Protein AF-A0A2V9BBE5-F1 (afdb_monomer_lite)

pLDDT: mean 94.13, std 7.38, range [54.16, 98.44]

Secondary structure (DSSP, 8-state):
----TTHHHHHHHHHHHTTS-S----SSTT----TTHHHHHHHHHHH-GGG--HHHHHHHHHHHT-

Radius of gyration: 13.2 Å; chains: 1; bounding box: 20×33×34 Å

Foldseek 3Di:
DPPCQQVQLLVVVLCCVLVVDVHSADPPNPRHHDVCSVVVSVVCCVVCVVVDPSVVSNVCVVVVVD

Sequence (66 aa):
SHHFRGCIPGIHEILRRQGLLEGRWCLDPREDLSPGQAEEIDRVCRLYPHLQDDEFVHAHLDEWLR

Structure (mmCIF, N/CA/C/O backbone):
data_AF-A0A2V9BBE5-F1
#
_entry.id   AF-A0A2V9BBE5-F1
#
loop_
_atom_site.group_PDB
_atom_site.id
_atom_site.type_symbol
_atom_site.label_atom_id
_atom_site.label_alt_id
_atom_site.label_comp_id
_atom_site.label_asym_id
_atom_site.label_entity_id
_atom_site.label_seq_id
_atom_site.pdbx_PDB_ins_code
_atom_site.Cartn_x
_atom_site.Cartn_y
_atom_site.Cartn_z
_atom_site.occupancy
_atom_site.B_iso_or_equiv
_atom_site.auth_seq_id
_atom_site.auth_comp_id
_atom_site.auth_asym_id
_atom_site.auth_atom_id
_atom_site.pdbx_PDB_model_num
ATOM 1 N N . SER A 1 1 ? 1.052 11.352 21.498 1.00 54.16 1 SER A N 1
ATOM 2 C CA . SER A 1 1 ? 0.341 10.497 20.525 1.00 54.16 1 SER A CA 1
ATOM 3 C C . SER A 1 1 ? 0.810 10.910 19.144 1.00 54.16 1 SER A C 1
ATOM 5 O O . SER A 1 1 ? 0.770 12.098 18.866 1.00 54.16 1 SER A O 1
ATOM 7 N N . HIS A 1 2 ? 1.327 9.995 18.324 1.00 60.72 2 HIS A N 1
ATOM 8 C CA . HIS A 1 2 ? 2.006 10.351 17.069 1.00 60.72 2 HIS A CA 1
ATOM 9 C C . HIS A 1 2 ? 1.093 10.401 15.816 1.00 60.72 2 HIS A C 1
ATOM 11 O O . HIS A 1 2 ? 1.599 10.385 14.707 1.00 60.72 2 HIS A O 1
ATOM 17 N N . HIS A 1 3 ? -0.239 10.489 15.956 1.00 74.12 3 HIS A N 1
ATOM 18 C CA . HIS A 1 3 ? -1.200 10.699 14.845 1.00 74.12 3 HIS A CA 1
ATOM 19 C C . HIS A 1 3 ? -1.074 9.767 13.614 1.00 74.12 3 HIS A C 1
ATOM 21 O O . HIS A 1 3 ? -1.548 10.108 12.537 1.00 74.12 3 HIS A O 1
ATOM 27 N N . PHE A 1 4 ? -0.530 8.558 13.763 1.00 84.88 4 PHE A N 1
ATOM 28 C CA . PHE A 1 4 ? -0.345 7.600 12.659 1.00 84.88 4 PHE A CA 1
ATOM 29 C C . PHE A 1 4 ? -1.611 6.826 12.251 1.00 84.88 4 PHE A C 1
ATOM 31 O O . PHE A 1 4 ? -1.515 5.738 11.681 1.00 84.88 4 PHE A O 1
ATOM 38 N N . ARG A 1 5 ? -2.808 7.350 12.545 1.00 89.62 5 ARG A N 1
ATOM 39 C CA . ARG A 1 5 ? -4.054 6.682 12.151 1.00 89.62 5 ARG A CA 1
ATOM 40 C C . ARG A 1 5 ? -4.080 6.536 10.631 1.00 89.62 5 ARG A C 1
ATOM 42 O O . ARG A 1 5 ? -3.882 7.512 9.911 1.00 89.62 5 ARG A O 1
ATOM 49 N N . GLY A 1 6 ? -4.357 5.328 10.161 1.00 93.00 6 GLY A N 1
ATOM 50 C CA . GLY A 1 6 ? -4.453 5.051 8.735 1.00 93.00 6 GLY A CA 1
ATOM 51 C C . GLY A 1 6 ? -3.118 4.711 8.065 1.00 93.00 6 GLY A C 1
ATOM 52 O O . GLY A 1 6 ? -3.110 4.394 6.882 1.00 93.00 6 GLY A O 1
ATOM 53 N N . CYS A 1 7 ? -1.989 4.734 8.785 1.00 95.00 7 CYS A N 1
ATOM 54 C CA . CYS A 1 7 ? -0.679 4.410 8.209 1.00 95.00 7 CYS A CA 1
ATOM 55 C C . CYS A 1 7 ? -0.624 2.959 7.699 1.00 95.00 7 CYS A C 1
ATOM 57 O O . CYS A 1 7 ? -0.345 2.728 6.525 1.00 95.00 7 CYS A O 1
ATOM 59 N N . ILE A 1 8 ? -0.984 1.993 8.552 1.00 95.69 8 ILE A N 1
ATOM 60 C CA . ILE A 1 8 ? -1.009 0.564 8.203 1.00 95.69 8 ILE A CA 1
ATOM 61 C C . ILE A 1 8 ? -2.023 0.266 7.084 1.00 95.69 8 ILE A C 1
ATOM 63 O O . ILE A 1 8 ? -1.605 -0.235 6.040 1.00 95.69 8 ILE A O 1
ATOM 67 N N . PRO A 1 9 ? -3.322 0.617 7.207 1.00 97.19 9 PRO A N 1
ATOM 68 C CA . PRO A 1 9 ? -4.279 0.351 6.131 1.00 97.19 9 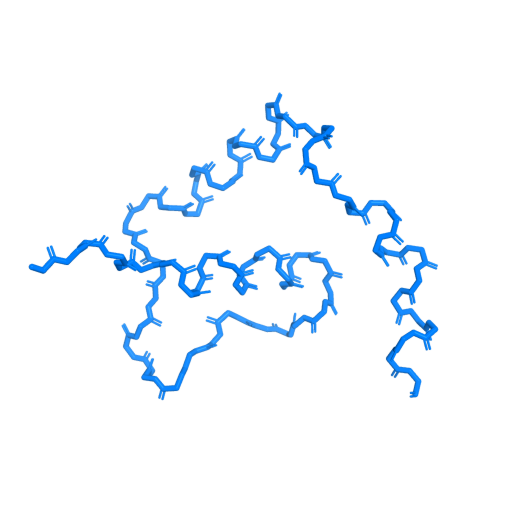PRO A CA 1
ATOM 69 C C . PRO A 1 9 ? -3.983 1.162 4.860 1.00 97.19 9 PRO A C 1
ATOM 71 O O . PRO A 1 9 ? -4.391 0.748 3.781 1.00 97.19 9 PRO A O 1
ATOM 74 N N . GLY A 1 10 ? -3.250 2.278 4.956 1.00 97.00 10 GLY A N 1
ATOM 75 C CA . GLY A 1 10 ? -2.738 3.029 3.807 1.00 97.00 10 GLY A CA 1
ATOM 76 C C . GLY A 1 10 ? -1.676 2.259 3.026 1.00 97.00 10 GLY A C 1
ATOM 77 O O . GLY A 1 10 ? -1.754 2.186 1.804 1.00 97.00 10 GLY A O 1
ATOM 78 N N . ILE A 1 11 ? -0.728 1.626 3.723 1.00 96.25 11 ILE A N 1
ATOM 79 C CA . ILE A 1 11 ? 0.246 0.717 3.099 1.00 96.25 11 ILE A CA 1
ATOM 80 C C . ILE A 1 11 ? -0.479 -0.490 2.501 1.00 96.25 11 ILE A C 1
ATOM 82 O O . ILE A 1 11 ? -0.233 -0.844 1.349 1.00 96.25 11 ILE A O 1
ATOM 86 N N . HIS A 1 12 ? -1.409 -1.094 3.248 1.00 97.75 12 HIS A N 1
ATOM 87 C CA . HIS A 1 12 ? -2.169 -2.230 2.735 1.00 97.75 12 HIS A CA 1
ATOM 88 C C . HIS A 1 12 ? -3.000 -1.863 1.499 1.00 97.75 12 HIS A C 1
ATOM 90 O O . HIS A 1 12 ? -3.161 -2.700 0.622 1.00 97.75 12 HIS A O 1
ATOM 96 N N . GLU A 1 13 ? -3.501 -0.630 1.388 1.00 97.75 13 GLU A N 1
ATOM 97 C CA . GLU A 1 13 ? -4.221 -0.176 0.195 1.00 97.75 13 GLU A CA 1
ATOM 98 C C . GLU A 1 13 ? -3.326 -0.149 -1.052 1.00 97.75 13 GLU A C 1
ATOM 100 O O . GLU A 1 13 ? -3.776 -0.567 -2.117 1.00 97.75 13 GLU A O 1
ATOM 105 N N . ILE A 1 14 ? -2.058 0.263 -0.935 1.00 97.00 14 ILE A N 1
ATOM 106 C CA . ILE A 1 14 ? -1.096 0.182 -2.048 1.00 97.00 14 ILE A CA 1
ATOM 107 C C . ILE A 1 14 ? -0.808 -1.277 -2.408 1.00 97.00 14 ILE A C 1
ATOM 109 O O . ILE A 1 14 ? -0.943 -1.659 -3.568 1.00 97.00 14 ILE A O 1
ATOM 113 N N . LEU A 1 15 ? -0.500 -2.118 -1.417 1.00 96.88 15 LEU A N 1
ATOM 114 C CA . LEU A 1 15 ? -0.240 -3.544 -1.646 1.00 96.88 15 LEU A CA 1
ATOM 115 C C . LEU A 1 15 ? -1.450 -4.258 -2.265 1.00 96.88 15 LEU A C 1
ATOM 117 O O . LEU A 1 15 ? -1.292 -5.138 -3.108 1.00 96.88 15 LEU A O 1
ATOM 121 N N . ARG A 1 16 ? -2.668 -3.851 -1.890 1.00 96.88 16 ARG A N 1
ATOM 122 C CA . ARG A 1 16 ? -3.912 -4.352 -2.477 1.00 96.88 16 ARG A CA 1
ATOM 123 C C . ARG A 1 16 ? -4.054 -3.954 -3.943 1.00 96.88 16 ARG A C 1
ATOM 125 O O . ARG A 1 16 ? -4.442 -4.780 -4.762 1.00 96.88 16 ARG A O 1
ATOM 132 N N . ARG A 1 17 ? -3.744 -2.703 -4.294 1.00 95.62 17 ARG A N 1
ATOM 133 C CA . ARG A 1 17 ? -3.748 -2.234 -5.694 1.00 95.62 17 ARG A CA 1
ATOM 134 C C . ARG A 1 17 ? -2.723 -2.970 -6.548 1.00 95.62 17 ARG A C 1
ATOM 136 O O . ARG A 1 17 ? -3.004 -3.233 -7.708 1.00 95.62 17 ARG A O 1
ATOM 143 N N . GLN A 1 18 ? -1.594 -3.330 -5.947 1.00 96.25 18 GLN A N 1
ATOM 144 C CA . GLN A 1 18 ? -0.537 -4.126 -6.560 1.00 96.25 18 GLN A CA 1
ATOM 145 C C . GLN A 1 18 ? -0.839 -5.629 -6.598 1.00 96.25 18 GLN A C 1
ATOM 147 O O . GLN A 1 18 ? -0.005 -6.388 -7.066 1.00 96.25 18 GLN A O 1
ATOM 152 N N . GLY A 1 19 ? -1.974 -6.098 -6.070 1.00 96.06 19 GLY A N 1
ATOM 153 C CA . GLY A 1 19 ? -2.318 -7.524 -6.053 1.00 96.06 19 GLY A CA 1
ATOM 154 C C . GLY A 1 19 ? -1.529 -8.379 -5.052 1.00 96.06 19 GLY A C 1
ATOM 155 O O . GLY A 1 19 ? -1.693 -9.594 -5.040 1.00 96.06 19 GLY A O 1
ATOM 156 N N . LEU A 1 20 ? -0.708 -7.772 -4.188 1.00 96.81 20 LEU A N 1
ATOM 157 C CA . LEU A 1 20 ? 0.034 -8.467 -3.127 1.00 96.81 20 LEU A CA 1
ATOM 158 C C . LEU A 1 20 ? -0.839 -8.788 -1.906 1.00 96.81 20 LEU A C 1
ATOM 160 O O . LEU A 1 20 ? -0.510 -9.680 -1.129 1.00 96.81 20 LEU A O 1
ATOM 164 N N . LEU A 1 21 ? -1.941 -8.055 -1.723 1.00 96.75 21 LEU A N 1
ATOM 165 C CA . LEU A 1 21 ? -2.958 -8.317 -0.704 1.00 96.75 21 LEU A CA 1
ATOM 166 C C . LEU A 1 21 ? -4.355 -8.335 -1.333 1.00 96.75 21 LEU A C 1
ATOM 168 O O . LEU A 1 21 ? -4.661 -7.550 -2.224 1.00 96.75 21 LEU A O 1
ATOM 172 N N . GLU A 1 22 ? -5.251 -9.168 -0.812 1.00 95.62 22 GLU A N 1
ATOM 173 C CA . GLU A 1 22 ? -6.654 -9.199 -1.259 1.00 95.62 22 GLU A CA 1
ATOM 174 C C . GLU A 1 22 ? -7.483 -8.035 -0.689 1.00 95.62 22 GLU A C 1
A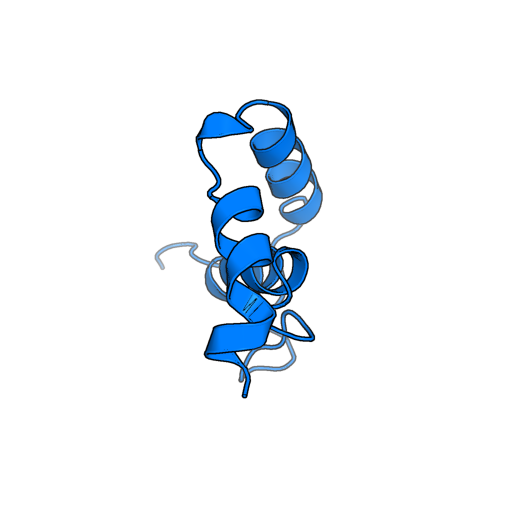T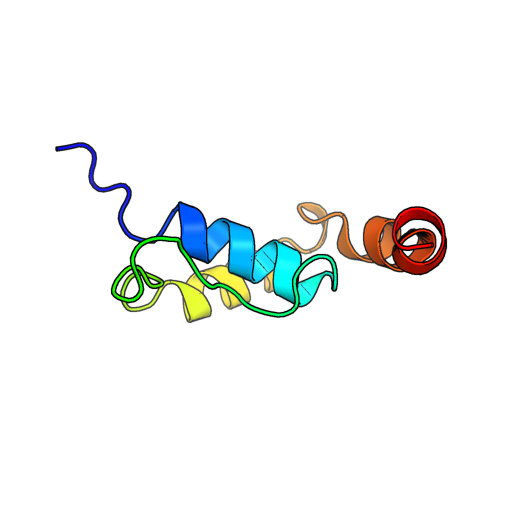OM 176 O O . GLU A 1 22 ? -8.507 -7.633 -1.244 1.00 95.62 22 GLU A O 1
ATOM 181 N N . GLY A 1 23 ? -7.031 -7.458 0.425 1.00 96.00 23 GLY A N 1
ATOM 182 C CA . GLY A 1 23 ? -7.738 -6.407 1.137 1.00 96.00 23 GLY A CA 1
ATOM 183 C C . GLY A 1 23 ? -6.821 -5.611 2.053 1.00 96.00 23 GLY A C 1
ATOM 184 O O . GLY A 1 23 ? -5.677 -5.972 2.308 1.00 96.00 23 GLY A O 1
ATOM 185 N N . ARG A 1 24 ? -7.356 -4.510 2.578 1.00 96.06 24 ARG A N 1
ATOM 186 C CA . ARG A 1 24 ? -6.638 -3.582 3.466 1.00 96.06 24 ARG A CA 1
ATOM 187 C C . ARG A 1 24 ? -6.890 -3.837 4.956 1.00 96.06 24 ARG A C 1
ATOM 189 O O . ARG A 1 24 ? -6.862 -2.914 5.767 1.00 96.06 24 ARG A O 1
ATOM 196 N N . TRP A 1 25 ? -7.198 -5.086 5.303 1.00 95.75 25 TRP A N 1
ATOM 197 C CA . TRP A 1 25 ? -7.580 -5.490 6.655 1.00 95.75 25 TRP A CA 1
ATOM 198 C C . TRP A 1 25 ? -6.415 -5.364 7.636 1.00 95.75 25 TRP A C 1
ATOM 200 O O . TRP A 1 25 ? -5.256 -5.559 7.275 1.00 95.75 25 TRP A O 1
ATOM 210 N N . CYS A 1 26 ? -6.741 -5.042 8.882 1.00 95.50 26 CYS A N 1
ATOM 211 C CA . CYS A 1 26 ? -5.800 -4.938 9.990 1.00 95.50 26 CYS A CA 1
ATOM 212 C C . CYS A 1 26 ? -6.222 -5.898 11.112 1.00 95.50 26 CYS A C 1
ATOM 214 O O . CYS A 1 26 ? -7.348 -6.396 11.121 1.00 95.50 26 CYS A O 1
ATOM 216 N N . LEU A 1 27 ? -5.322 -6.156 12.069 1.00 94.75 27 LEU A N 1
ATOM 217 C CA . LEU A 1 27 ? -5.625 -7.016 13.221 1.00 94.75 27 LEU A CA 1
ATOM 218 C C . LEU A 1 27 ? -6.748 -6.444 14.099 1.00 94.75 27 LEU A C 1
ATOM 220 O O . LEU A 1 27 ? -7.560 -7.212 14.607 1.00 94.75 27 LEU A O 1
ATOM 224 N N . ASP A 1 28 ? -6.810 -5.116 14.271 1.00 93.50 28 ASP A N 1
ATOM 225 C CA . ASP A 1 28 ? -8.003 -4.450 14.805 1.00 93.50 28 ASP A CA 1
ATOM 226 C C . ASP A 1 28 ? -8.991 -4.215 13.647 1.00 93.50 28 ASP A C 1
ATOM 228 O O . ASP A 1 28 ? -8.688 -3.424 12.751 1.00 93.50 28 ASP A O 1
ATOM 232 N N . PRO A 1 29 ? -10.189 -4.829 13.659 1.00 92.56 29 PRO A N 1
ATOM 233 C CA . PRO A 1 29 ? -11.183 -4.652 12.598 1.00 92.56 29 PRO A CA 1
ATOM 234 C C . PRO A 1 29 ? -11.719 -3.220 12.467 1.00 92.56 29 PRO A C 1
ATOM 236 O O . PRO A 1 29 ? -12.417 -2.909 11.507 1.00 92.56 29 PRO A O 1
ATOM 239 N N . ARG A 1 30 ? -11.461 -2.359 13.457 1.00 92.19 30 ARG A N 1
ATOM 240 C CA . ARG A 1 30 ? -11.860 -0.944 13.451 1.00 92.19 30 ARG A CA 1
ATOM 241 C C . ARG A 1 30 ? -10.782 -0.039 12.869 1.00 92.19 30 ARG A C 1
ATOM 243 O O . ARG A 1 30 ? -11.032 1.154 12.687 1.00 92.19 30 ARG A O 1
ATOM 250 N N . GLU A 1 31 ? -9.579 -0.565 12.655 1.00 94.31 31 GLU A N 1
ATOM 251 C CA . GLU A 1 31 ? -8.509 0.180 12.014 1.00 94.31 31 GLU A CA 1
ATOM 252 C C . GLU A 1 31 ? -8.754 0.239 10.507 1.00 94.31 31 GLU A C 1
ATOM 254 O O . GLU A 1 31 ? -8.904 -0.769 9.821 1.00 94.31 31 GLU A O 1
ATOM 259 N N . ASP A 1 32 ? -8.831 1.467 10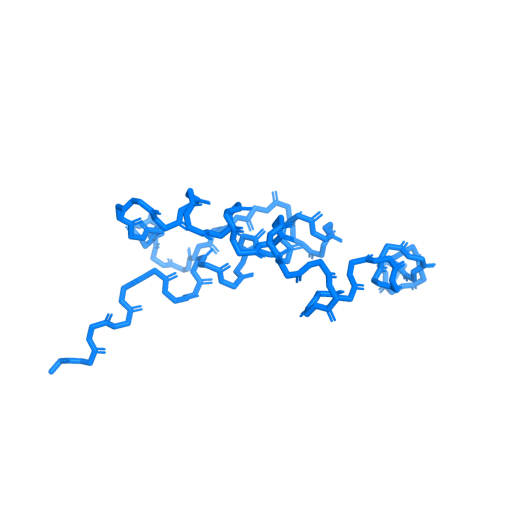.011 1.00 95.56 32 ASP A N 1
ATOM 260 C CA . ASP A 1 32 ? -9.186 1.793 8.641 1.00 95.56 32 ASP A CA 1
ATOM 261 C C . ASP A 1 32 ? -8.391 3.049 8.227 1.00 95.56 32 ASP A C 1
ATOM 263 O O . ASP A 1 32 ? -7.783 3.729 9.067 1.00 95.56 32 ASP A O 1
ATOM 267 N N . LEU A 1 33 ? -8.378 3.349 6.932 1.00 96.81 33 LEU A N 1
ATOM 268 C CA . LEU A 1 33 ? -7.924 4.611 6.377 1.00 96.81 33 LEU A CA 1
ATOM 269 C C . LEU A 1 33 ? -8.506 5.788 7.166 1.00 96.81 33 LEU A C 1
ATOM 271 O O . LEU A 1 33 ? -9.649 5.789 7.637 1.00 96.81 33 LEU A O 1
ATOM 275 N N . SER A 1 34 ? -7.690 6.822 7.308 1.00 95.62 34 SER A N 1
ATOM 276 C CA . SER A 1 34 ? -8.168 8.099 7.813 1.00 95.62 34 SER A CA 1
ATOM 277 C C . SER A 1 34 ? -9.146 8.729 6.809 1.00 95.62 34 SER A C 1
ATOM 279 O O . SER A 1 34 ? -9.036 8.481 5.605 1.00 95.62 34 SER A O 1
ATOM 281 N N . PRO A 1 35 ? -10.098 9.564 7.268 1.00 95.56 35 PRO A N 1
ATOM 282 C CA . PRO A 1 35 ? -10.988 10.290 6.365 1.00 95.56 35 PRO A CA 1
ATOM 283 C C . PRO A 1 35 ? -10.198 11.052 5.288 1.00 95.56 35 PRO A C 1
ATOM 285 O O . PRO A 1 35 ? -9.268 11.784 5.624 1.00 95.56 35 PRO A O 1
ATOM 288 N N . GLY A 1 36 ? -10.553 10.872 4.013 1.00 96.62 36 GLY A N 1
ATOM 289 C CA . GLY A 1 36 ? -9.887 11.514 2.870 1.00 96.62 36 GLY A CA 1
ATOM 290 C C . GLY A 1 36 ? -8.590 10.843 2.392 1.00 96.62 36 GLY A C 1
ATOM 291 O O . GLY A 1 36 ? -7.999 11.271 1.403 1.00 96.62 36 GLY A O 1
ATOM 292 N N . GLN A 1 37 ? -8.094 9.817 3.091 1.00 96.94 37 GLN A N 1
ATOM 293 C CA . GLN A 1 37 ? -6.796 9.221 2.769 1.00 96.94 37 GLN A CA 1
ATOM 294 C C . GLN A 1 37 ? -6.826 8.421 1.459 1.00 96.94 37 GLN A C 1
ATOM 296 O O . GLN A 1 37 ? -5.821 8.397 0.755 1.00 96.94 37 GLN A O 1
ATOM 301 N N . ALA A 1 38 ? -7.953 7.791 1.113 1.00 97.19 38 ALA A N 1
ATOM 302 C CA . ALA A 1 38 ? -8.094 7.065 -0.151 1.00 97.19 38 ALA A CA 1
ATOM 303 C C . ALA A 1 38 ? -7.955 8.015 -1.352 1.00 97.19 38 ALA A C 1
ATOM 305 O O . ALA A 1 38 ? -7.203 7.739 -2.285 1.00 97.19 38 ALA A O 1
ATOM 306 N N . GLU A 1 39 ? -8.611 9.171 -1.280 1.00 98.44 39 GLU A N 1
ATOM 307 C CA . GLU A 1 39 ? -8.572 10.211 -2.303 1.00 98.44 39 GLU A CA 1
ATOM 308 C C . GLU A 1 39 ? -7.175 10.829 -2.429 1.00 98.44 39 GLU A C 1
ATOM 310 O O . GLU A 1 39 ? -6.714 11.118 -3.535 1.00 98.44 39 GLU A O 1
ATOM 315 N N . GLU A 1 40 ? -6.469 11.002 -1.309 1.00 97.75 40 GLU A N 1
ATOM 316 C CA . GLU A 1 40 ? -5.085 11.478 -1.324 1.00 97.75 40 GLU A CA 1
ATOM 317 C C . GLU A 1 40 ? -4.116 10.442 -1.901 1.00 97.75 40 GLU A C 1
ATOM 319 O O . GLU A 1 40 ? -3.222 10.819 -2.662 1.00 97.75 40 GLU A O 1
ATOM 324 N N . ILE A 1 41 ? -4.316 9.150 -1.619 1.00 96.81 41 ILE A N 1
ATOM 325 C CA . ILE A 1 41 ? -3.565 8.065 -2.266 1.00 96.81 41 ILE A CA 1
ATOM 326 C C . ILE A 1 41 ? -3.790 8.119 -3.785 1.00 96.81 41 ILE A C 1
ATOM 328 O O . ILE A 1 41 ? -2.820 8.177 -4.541 1.00 96.81 41 ILE A O 1
ATOM 332 N N . ASP A 1 42 ? -5.044 8.203 -4.241 1.00 97.56 42 ASP A N 1
ATOM 333 C CA . ASP A 1 42 ? -5.378 8.327 -5.668 1.00 97.56 42 ASP A CA 1
ATOM 334 C C . ASP A 1 42 ? -4.716 9.548 -6.313 1.00 97.56 42 ASP A C 1
ATOM 336 O O . ASP A 1 42 ? -4.168 9.478 -7.419 1.00 97.56 42 ASP A O 1
ATOM 340 N N . ARG A 1 43 ? -4.752 10.691 -5.619 1.00 98.19 43 ARG A N 1
ATOM 341 C CA . ARG A 1 43 ? -4.145 11.934 -6.088 1.00 98.19 43 ARG A CA 1
ATOM 342 C C . ARG A 1 43 ? -2.634 11.781 -6.248 1.00 98.19 43 ARG A C 1
ATOM 344 O O . ARG A 1 43 ? -2.109 12.208 -7.275 1.00 98.19 43 ARG A O 1
ATOM 351 N N . VAL A 1 44 ? -1.947 11.202 -5.264 1.00 96.94 44 VAL A N 1
ATOM 352 C CA . VAL A 1 44 ? -0.486 11.039 -5.275 1.00 96.94 44 VAL A CA 1
ATOM 353 C C . VAL A 1 44 ? -0.051 10.040 -6.345 1.00 96.94 44 VAL A C 1
ATOM 355 O O . VAL A 1 44 ? 0.797 10.401 -7.157 1.00 96.94 44 VAL A O 1
ATOM 358 N N . CYS A 1 45 ? -0.672 8.858 -6.429 1.00 96.44 45 CYS A N 1
ATOM 359 C CA . CYS A 1 45 ? -0.363 7.866 -7.468 1.00 96.44 45 CYS A CA 1
ATOM 360 C C . CYS A 1 45 ? -0.530 8.449 -8.881 1.00 96.44 45 CYS A C 1
ATOM 362 O O . CYS A 1 45 ? 0.300 8.225 -9.758 1.00 96.44 45 CYS A O 1
ATOM 364 N N . ARG A 1 46 ? -1.568 9.269 -9.100 1.00 96.38 46 ARG A N 1
ATOM 365 C CA . ARG A 1 46 ? -1.805 9.927 -10.393 1.00 96.38 46 ARG A CA 1
ATOM 366 C C . ARG A 1 46 ? -0.812 11.051 -10.696 1.00 96.38 46 ARG A C 1
ATOM 368 O O . ARG A 1 46 ? -0.431 11.220 -11.850 1.00 96.38 46 ARG A O 1
ATOM 375 N N . LEU A 1 47 ? -0.456 11.871 -9.706 1.00 98.00 47 LEU A N 1
ATOM 376 C CA . LEU A 1 47 ? 0.442 13.018 -9.910 1.00 98.00 47 LEU A CA 1
ATOM 377 C C . LEU A 1 47 ? 1.913 12.608 -9.993 1.00 98.00 47 LEU A C 1
ATOM 379 O O . LEU A 1 47 ? 2.699 13.288 -10.651 1.00 98.00 47 LEU A O 1
ATOM 383 N N . TYR A 1 48 ? 2.279 11.506 -9.342 1.00 96.69 48 TYR A N 1
ATOM 384 C CA . TYR A 1 48 ? 3.653 11.033 -9.240 1.00 96.69 48 TYR A CA 1
ATOM 385 C C . TYR A 1 48 ? 3.760 9.547 -9.619 1.00 96.69 48 TYR A C 1
ATOM 387 O O . TYR A 1 48 ? 4.220 8.742 -8.810 1.00 96.69 48 TYR A O 1
ATOM 395 N N . PRO A 1 49 ? 3.387 9.158 -10.855 1.00 93.94 49 PRO A N 1
ATOM 396 C CA . PRO A 1 49 ? 3.397 7.753 -11.275 1.00 93.94 49 PRO A CA 1
ATOM 397 C C . PRO A 1 49 ? 4.800 7.126 -11.260 1.00 93.94 49 PRO A C 1
ATOM 399 O O . PRO A 1 49 ? 4.929 5.914 -11.201 1.00 93.94 49 PRO A O 1
ATOM 402 N N . HIS A 1 50 ? 5.854 7.946 -11.278 1.00 94.50 50 HIS A N 1
ATOM 403 C CA . HIS A 1 50 ? 7.254 7.520 -11.201 1.00 94.50 50 HIS A CA 1
ATOM 404 C C . HIS A 1 50 ? 7.741 7.221 -9.770 1.00 94.50 50 HIS A C 1
ATOM 406 O O . HIS A 1 50 ? 8.899 6.859 -9.599 1.00 94.50 50 HIS A O 1
ATOM 412 N N . LEU A 1 51 ? 6.909 7.439 -8.743 1.00 94.56 51 LEU A N 1
ATOM 413 C CA . LEU A 1 51 ? 7.232 7.111 -7.347 1.00 94.56 51 LEU A CA 1
ATOM 414 C C . LEU A 1 51 ? 6.659 5.759 -6.901 1.00 94.56 51 LEU A C 1
ATOM 416 O O . LEU A 1 51 ? 6.824 5.389 -5.741 1.00 94.56 51 LEU A O 1
ATOM 420 N N . GLN A 1 52 ? 5.973 5.047 -7.793 1.00 91.50 52 GLN A N 1
ATOM 421 C CA . GLN A 1 52 ? 5.449 3.710 -7.542 1.00 91.50 52 GLN A CA 1
ATOM 422 C C . GLN A 1 52 ? 6.046 2.716 -8.538 1.00 91.50 52 GLN A C 1
ATOM 424 O O . GLN A 1 52 ? 6.221 3.033 -9.712 1.00 91.50 52 GLN A O 1
ATOM 429 N N . ASP A 1 53 ? 6.303 1.499 -8.066 1.00 94.19 53 ASP A N 1
ATOM 430 C CA . ASP A 1 53 ? 6.910 0.419 -8.850 1.00 94.19 53 ASP A CA 1
ATOM 431 C C . ASP A 1 53 ? 5.856 -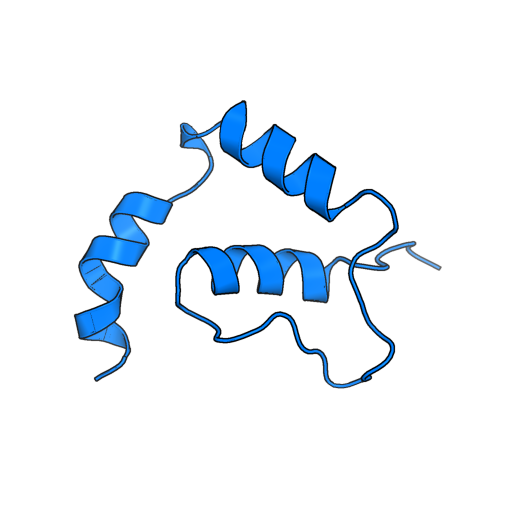0.558 -9.402 1.00 94.19 53 ASP A C 1
ATOM 433 O O . ASP A 1 53 ? 6.134 -1.738 -9.610 1.00 94.19 53 ASP A O 1
ATOM 437 N N . ASP A 1 54 ? 4.622 -0.090 -9.623 1.00 94.00 54 ASP A N 1
ATOM 438 C CA . ASP A 1 54 ? 3.476 -0.944 -9.962 1.00 94.00 54 ASP A CA 1
ATOM 439 C C . ASP A 1 54 ? 3.730 -1.822 -11.194 1.00 94.00 54 ASP A C 1
ATOM 441 O O . ASP A 1 54 ? 3.373 -2.996 -11.189 1.00 94.00 54 ASP A O 1
ATOM 445 N N . GLU A 1 55 ? 4.358 -1.295 -12.250 1.00 94.69 55 GLU A N 1
ATOM 446 C CA . GLU A 1 55 ? 4.676 -2.086 -13.450 1.00 94.69 55 GLU A CA 1
ATOM 447 C C . GLU A 1 55 ? 5.656 -3.226 -13.142 1.00 94.69 55 GLU A C 1
ATOM 449 O O . GLU A 1 55 ? 5.471 -4.352 -13.608 1.00 94.69 55 GLU A O 1
ATOM 454 N N . PHE A 1 56 ? 6.675 -2.950 -1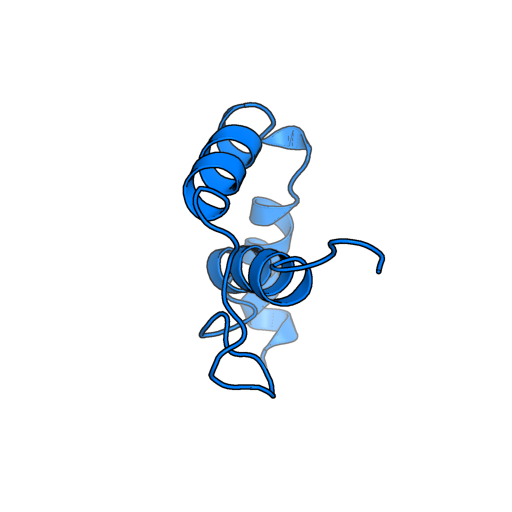2.323 1.00 96.62 56 PHE A N 1
ATOM 455 C CA . PHE A 1 56 ? 7.655 -3.948 -11.909 1.00 96.62 56 PHE A CA 1
ATOM 456 C C . PHE A 1 56 ? 7.009 -5.020 -11.032 1.00 96.62 56 PHE A C 1
ATOM 458 O O . PHE A 1 56 ? 7.227 -6.207 -11.267 1.00 96.62 56 PHE A O 1
ATOM 465 N N . VAL A 1 57 ? 6.195 -4.615 -10.054 1.00 97.19 57 VAL A N 1
ATOM 466 C CA . VAL A 1 57 ? 5.493 -5.546 -9.165 1.00 97.19 57 VAL A CA 1
ATOM 467 C C . VAL A 1 57 ? 4.572 -6.450 -9.976 1.00 97.19 57 VAL A C 1
ATOM 469 O O . VAL A 1 57 ? 4.728 -7.668 -9.914 1.00 97.19 57 VAL A O 1
ATOM 472 N N . HIS A 1 58 ? 3.692 -5.885 -10.810 1.00 95.69 58 HIS A N 1
ATOM 473 C CA . HIS A 1 58 ? 2.762 -6.669 -11.628 1.00 95.69 58 HIS A CA 1
ATOM 474 C C . HIS A 1 58 ? 3.467 -7.679 -12.542 1.00 95.69 58 HIS A C 1
ATOM 476 O O . HIS A 1 58 ? 2.955 -8.780 -12.727 1.00 95.69 58 HIS A O 1
ATOM 482 N N . ALA A 1 59 ? 4.645 -7.346 -13.080 1.00 97.62 59 ALA A N 1
ATOM 483 C CA . ALA A 1 59 ? 5.408 -8.254 -13.937 1.00 97.62 59 ALA A CA 1
ATOM 484 C C . ALA A 1 59 ? 5.943 -9.507 -13.212 1.00 97.62 59 ALA A C 1
ATOM 486 O O . ALA A 1 59 ? 6.251 -10.493 -13.880 1.00 97.62 59 ALA A O 1
ATOM 487 N N . HIS A 1 60 ? 6.045 -9.488 -11.877 1.00 97.94 60 HIS A N 1
ATOM 488 C CA . HIS A 1 60 ? 6.641 -10.570 -11.080 1.00 97.94 60 HIS A CA 1
ATOM 489 C C . HIS A 1 60 ? 5.677 -11.207 -10.064 1.00 97.94 60 HIS A C 1
ATOM 491 O O . HIS A 1 60 ? 6.042 -12.193 -9.425 1.00 97.94 60 HIS A O 1
ATOM 497 N N . LEU A 1 61 ? 4.445 -10.701 -9.922 1.00 97.00 61 LEU A N 1
ATOM 498 C CA . LEU A 1 61 ? 3.449 -11.237 -8.979 1.00 97.00 61 LEU A CA 1
ATOM 499 C C . LEU A 1 61 ? 3.267 -12.752 -9.101 1.00 97.00 61 LEU A C 1
ATOM 501 O O . LEU A 1 61 ? 3.340 -13.468 -8.104 1.00 97.00 61 LEU A O 1
ATOM 505 N N . ASP A 1 62 ? 3.077 -13.236 -10.329 1.00 96.38 62 ASP A N 1
ATOM 506 C CA . ASP A 1 62 ? 2.857 -14.655 -10.614 1.00 96.38 62 ASP A CA 1
ATOM 507 C C . ASP A 1 62 ? 4.066 -15.529 -10.264 1.00 96.38 62 ASP A C 1
ATOM 509 O O . ASP A 1 62 ? 3.919 -16.734 -10.077 1.00 96.38 62 ASP A O 1
ATOM 513 N N . GLU A 1 63 ? 5.275 -14.966 -10.237 1.00 97.75 63 GLU A N 1
ATOM 514 C CA . GLU A 1 63 ? 6.474 -15.680 -9.803 1.00 97.75 63 GLU A CA 1
ATOM 515 C C . GLU A 1 63 ? 6.518 -15.781 -8.277 1.00 97.75 63 GLU A C 1
ATOM 517 O O . GLU A 1 63 ? 6.800 -16.853 -7.744 1.00 97.75 63 GLU A O 1
ATOM 522 N N . TRP A 1 64 ? 6.221 -14.682 -7.579 1.00 96.69 64 TRP A N 1
ATOM 523 C CA . TRP A 1 64 ? 6.326 -14.593 -6.122 1.00 96.69 64 TRP A CA 1
ATOM 524 C C . TRP A 1 64 ? 5.210 -15.323 -5.371 1.00 96.69 64 TRP A C 1
ATOM 526 O O . TRP A 1 64 ? 5.442 -15.776 -4.253 1.00 96.69 64 TRP A O 1
ATOM 536 N N . LEU A 1 65 ? 4.012 -15.423 -5.954 1.00 93.94 65 LEU A N 1
ATOM 537 C CA . LEU A 1 65 ? 2.827 -16.015 -5.314 1.00 93.94 65 LEU A CA 1
ATOM 538 C C . LEU A 1 65 ? 2.607 -17.504 -5.649 1.00 93.94 65 LEU A C 1
ATOM 540 O O . LEU A 1 65 ? 1.527 -18.037 -5.384 1.00 93.94 65 LEU A O 1
ATOM 544 N N . ARG A 1 66 ? 3.604 -18.172 -6.239 1.00 89.56 66 ARG A N 1
ATOM 545 C CA . ARG A 1 66 ? 3.590 -19.623 -6.494 1.00 89.56 66 ARG A CA 1
ATOM 546 C C . ARG A 1 66 ? 3.864 -20.468 -5.257 1.00 89.56 66 ARG A C 1
ATOM 548 O O . ARG A 1 66 ? 4.663 -20.043 -4.397 1.00 89.56 66 ARG A O 1
#